Protein AF-A0A352A6F8-F1 (afdb_monomer_lite)

Foldseek 3Di:
DKDWDWDWDPQALFKTKIWIWIDDPNDTDDDIDIDIATLEPVSLVVCVPPPPVSNCVNCVRNPDHRPDDDPDPD

Sequence (74 aa):
MIEEKLTIEMLTENGVSILKQNFQDNKQLGENHRVGYENNVDGREKIKNLPQSTQNAILAIWGATPTVTENTVI

Radius of gyration: 14.07 Å; chains: 1; bounding box: 44×19×34 Å

Secondary structure (DSSP, 8-state):
--EEEEEEES--SSEEEEEEEEEETTEEEEEEEEEEEESSHHHHHHGGGS-HHHHHHHHHHH-SS--S------

pLDDT: mean 93.87, std 8.2, range [56.62, 98.12]

Structure (mmCIF, N/CA/C/O backbone):
data_AF-A0A352A6F8-F1
#
_entry.id   AF-A0A352A6F8-F1
#
loop_
_atom_site.group_PDB
_atom_site.id
_atom_site.type_symbol
_atom_site.label_atom_id
_atom_site.label_alt_id
_atom_site.label_comp_id
_atom_site.label_asym_id
_atom_site.label_entity_id
_atom_site.label_seq_id
_atom_site.pdbx_PDB_ins_code
_atom_site.Cartn_x
_atom_site.Cartn_y
_atom_site.Cartn_z
_atom_site.occupancy
_atom_site.B_iso_or_equiv
_atom_site.auth_seq_id
_atom_site.auth_comp_id
_atom_site.auth_asym_id
_atom_site.auth_atom_id
_atom_site.pdbx_PDB_model_num
ATOM 1 N N . MET A 1 1 ? -18.935 -1.024 16.390 1.00 84.06 1 MET A N 1
ATOM 2 C CA . MET A 1 1 ? -18.211 -1.597 15.233 1.00 84.06 1 MET A CA 1
ATOM 3 C C . MET A 1 1 ? -16.927 -0.805 15.079 1.00 84.06 1 MET A C 1
ATOM 5 O O . MET A 1 1 ? -16.982 0.397 15.309 1.00 84.06 1 MET A O 1
ATOM 9 N N . ILE A 1 2 ? -15.796 -1.450 14.786 1.00 91.81 2 ILE A N 1
ATOM 10 C CA . ILE A 1 2 ? -14.558 -0.728 14.458 1.00 91.81 2 ILE A CA 1
ATOM 11 C C . ILE A 1 2 ? -14.476 -0.641 12.937 1.00 91.81 2 ILE A C 1
ATOM 13 O O . ILE A 1 2 ? -14.603 -1.659 12.260 1.00 91.81 2 ILE A O 1
ATOM 17 N N . GLU A 1 3 ? -14.300 0.568 12.421 1.00 93.81 3 GLU A N 1
ATOM 18 C CA . GLU A 1 3 ? -14.157 0.850 10.995 1.00 93.81 3 GLU A CA 1
ATOM 19 C C . GLU A 1 3 ? -12.699 1.193 10.690 1.00 93.81 3 GLU A C 1
ATOM 21 O O . GLU A 1 3 ? -12.146 2.132 11.265 1.00 93.81 3 GLU A O 1
ATOM 26 N N . GLU A 1 4 ? -12.069 0.444 9.784 1.00 93.75 4 GLU A N 1
ATOM 27 C CA . GLU A 1 4 ? -10.736 0.777 9.280 1.00 93.75 4 GLU A CA 1
ATOM 28 C C . GLU A 1 4 ? -10.859 1.686 8.052 1.00 93.75 4 GLU A C 1
ATOM 30 O O . GLU A 1 4 ? -11.577 1.386 7.095 1.00 93.75 4 GLU A O 1
ATOM 35 N N . LYS A 1 5 ? -10.121 2.795 8.065 1.00 94.00 5 LYS A N 1
ATOM 36 C CA . LYS A 1 5 ? -9.967 3.703 6.933 1.00 94.00 5 LYS A CA 1
ATOM 37 C C . LYS A 1 5 ? -8.520 3.686 6.458 1.00 94.00 5 LYS A C 1
ATOM 39 O O . LYS A 1 5 ? -7.600 3.979 7.223 1.00 94.00 5 LYS A O 1
ATOM 44 N N . LEU A 1 6 ? -8.342 3.407 5.170 1.00 95.94 6 LEU A N 1
ATOM 45 C CA . LEU A 1 6 ? -7.061 3.504 4.479 1.00 95.94 6 LEU A CA 1
ATOM 46 C C . LEU A 1 6 ? -7.053 4.740 3.583 1.00 95.94 6 LEU A C 1
ATOM 48 O O . LEU A 1 6 ? -7.960 4.932 2.773 1.00 95.94 6 LEU A O 1
ATOM 52 N N . THR A 1 7 ? -6.017 5.562 3.711 1.00 96.62 7 THR A N 1
ATOM 53 C CA . THR A 1 7 ? -5.789 6.726 2.850 1.00 96.62 7 THR A CA 1
ATOM 54 C C . THR A 1 7 ? -4.480 6.537 2.102 1.00 96.62 7 THR A C 1
ATOM 56 O O . THR A 1 7 ? -3.443 6.289 2.716 1.00 96.62 7 THR A O 1
ATOM 59 N N . ILE A 1 8 ? -4.540 6.636 0.775 1.00 97.12 8 ILE A N 1
ATOM 60 C CA . ILE A 1 8 ? -3.363 6.603 -0.089 1.00 97.12 8 ILE A CA 1
ATOM 61 C C . ILE A 1 8 ? -2.733 7.998 -0.086 1.00 97.12 8 ILE A C 1
ATOM 63 O O . ILE A 1 8 ? -3.367 8.970 -0.489 1.00 97.12 8 ILE A O 1
ATOM 67 N N . GLU A 1 9 ? -1.485 8.087 0.355 1.00 97.00 9 GLU A N 1
ATOM 68 C CA . GLU A 1 9 ? -0.669 9.296 0.392 1.00 97.00 9 GLU A CA 1
ATOM 69 C C . GLU A 1 9 ? 0.586 9.097 -0.472 1.00 97.00 9 GLU A C 1
ATOM 71 O O . GLU A 1 9 ? 1.125 7.996 -0.569 1.00 97.00 9 GLU A O 1
ATOM 76 N N . MET A 1 10 ? 1.084 10.176 -1.084 1.00 95.06 10 MET A N 1
ATOM 77 C CA . MET A 1 10 ? 2.377 10.178 -1.793 1.00 95.06 10 MET A CA 1
ATOM 78 C C . MET A 1 10 ? 2.534 9.033 -2.818 1.00 95.06 10 MET A C 1
ATOM 80 O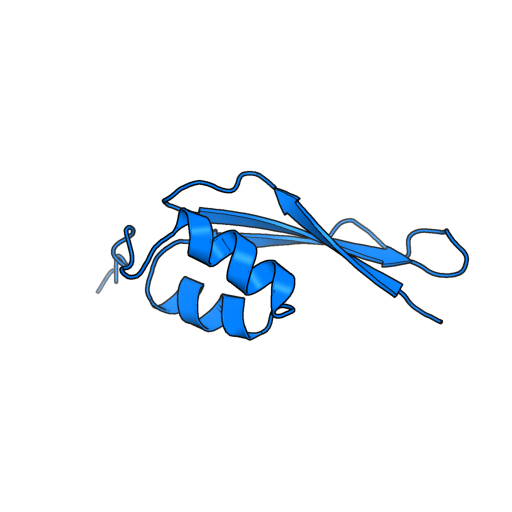 O . MET A 1 10 ? 3.605 8.441 -2.934 1.00 95.06 10 MET A O 1
ATOM 84 N N . LEU A 1 11 ? 1.462 8.699 -3.547 1.00 97.31 11 LEU A N 1
ATOM 85 C CA . LEU A 1 11 ? 1.502 7.679 -4.594 1.00 97.31 11 LEU A CA 1
ATOM 86 C C . LEU A 1 11 ? 2.285 8.203 -5.802 1.00 97.31 11 LEU A C 1
ATOM 88 O O . LEU A 1 11 ? 1.862 9.141 -6.474 1.00 97.31 11 LEU A O 1
ATOM 92 N N . THR A 1 12 ? 3.422 7.572 -6.064 1.00 97.31 12 THR A N 1
ATOM 93 C CA . THR A 1 12 ? 4.302 7.825 -7.209 1.00 97.31 12 THR A CA 1
ATOM 94 C C . THR A 1 12 ? 4.574 6.512 -7.938 1.00 97.31 12 THR A C 1
ATOM 96 O O . THR A 1 12 ? 4.208 5.439 -7.457 1.00 97.31 12 THR A O 1
ATOM 99 N N . GLU A 1 13 ? 5.271 6.574 -9.070 1.00 96.88 13 GLU A N 1
ATOM 100 C CA . GLU A 1 13 ? 5.718 5.375 -9.787 1.00 96.88 13 GLU A CA 1
ATOM 101 C C . GLU A 1 13 ? 6.671 4.505 -8.956 1.00 96.88 13 GLU A C 1
ATOM 103 O O . GLU A 1 13 ? 6.735 3.308 -9.189 1.00 96.88 13 G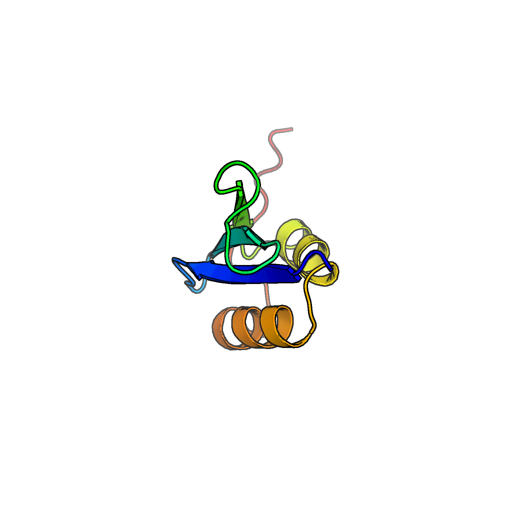LU A O 1
ATOM 108 N N . ASN A 1 14 ? 7.377 5.063 -7.967 1.00 97.00 14 ASN A N 1
ATOM 109 C CA . ASN A 1 14 ? 8.406 4.342 -7.209 1.00 97.00 14 ASN A CA 1
ATOM 110 C C . ASN A 1 14 ? 7.946 3.872 -5.830 1.00 97.00 14 ASN A C 1
ATOM 112 O O . ASN A 1 14 ? 8.602 3.033 -5.215 1.00 97.00 14 ASN A O 1
ATOM 116 N N . GLY A 1 15 ? 6.834 4.395 -5.323 1.00 97.19 15 GLY A N 1
ATOM 117 C CA . GLY A 1 15 ? 6.387 4.072 -3.978 1.00 97.19 15 GLY A CA 1
ATOM 118 C C . GLY A 1 15 ? 5.069 4.726 -3.599 1.00 97.19 15 GLY A C 1
ATOM 119 O O . GLY A 1 15 ? 4.523 5.552 -4.333 1.00 97.19 15 GLY A O 1
ATOM 120 N N . VAL A 1 16 ? 4.557 4.331 -2.441 1.00 98.12 16 VAL A N 1
ATOM 121 C CA . VAL A 1 16 ? 3.309 4.826 -1.859 1.00 98.12 16 VAL A CA 1
ATOM 122 C C . VAL A 1 16 ? 3.395 4.816 -0.336 1.00 98.12 16 VAL A C 1
ATOM 124 O O . VAL A 1 16 ? 4.007 3.925 0.250 1.00 98.12 16 VAL A O 1
ATOM 127 N N . SER A 1 17 ? 2.747 5.781 0.312 1.00 97.94 17 SER A N 1
ATOM 128 C CA . SER A 1 17 ? 2.513 5.798 1.757 1.00 97.94 17 SER A CA 1
ATOM 129 C C . SER A 1 17 ? 1.035 5.532 2.032 1.00 97.94 17 SER A C 1
ATOM 131 O O . SER A 1 17 ? 0.166 6.176 1.457 1.00 97.94 17 SER A O 1
ATOM 133 N N . ILE A 1 18 ? 0.716 4.587 2.911 1.00 97.38 18 ILE A N 1
ATOM 134 C CA . ILE A 1 18 ? -0.659 4.293 3.321 1.00 97.38 18 ILE A CA 1
ATOM 135 C C . ILE A 1 18 ? -0.840 4.707 4.771 1.00 97.38 18 ILE A C 1
ATOM 137 O O . ILE A 1 18 ? -0.191 4.163 5.667 1.00 97.38 18 ILE A O 1
ATOM 141 N N . LEU A 1 19 ? -1.762 5.636 5.004 1.00 97.31 19 LEU A N 1
ATOM 142 C CA . LEU A 1 19 ? -2.236 5.978 6.336 1.00 97.31 19 LEU A CA 1
ATOM 143 C C . LEU A 1 19 ? -3.398 5.057 6.718 1.00 97.31 19 LEU A C 1
ATOM 145 O O . LEU A 1 19 ? -4.422 5.023 6.034 1.00 97.31 19 LEU A O 1
ATOM 149 N N . LYS A 1 20 ? -3.241 4.345 7.833 1.00 96.00 20 LYS A N 1
ATOM 150 C CA . LYS A 1 20 ? -4.267 3.517 8.467 1.00 96.00 20 LYS A CA 1
ATOM 151 C C . LYS A 1 20 ? -4.807 4.215 9.708 1.00 96.00 20 LYS A C 1
ATOM 153 O O . LYS A 1 20 ? -4.038 4.667 10.562 1.00 96.00 20 LYS A O 1
ATOM 158 N N . GLN A 1 21 ? -6.128 4.279 9.805 1.00 96.69 21 GLN A N 1
ATOM 159 C CA . GLN A 1 21 ? -6.848 4.839 10.943 1.00 96.69 21 GLN A CA 1
ATOM 160 C C . GLN A 1 21 ? -8.015 3.924 11.300 1.00 96.69 21 GLN A C 1
ATOM 162 O O . GLN A 1 21 ? -8.725 3.456 10.414 1.00 96.69 21 GLN A O 1
ATOM 167 N N . ASN A 1 22 ? -8.236 3.708 12.593 1.00 96.06 22 ASN A N 1
ATOM 168 C CA . ASN A 1 22 ? -9.386 2.964 13.093 1.00 96.06 22 ASN A CA 1
ATOM 169 C C . ASN A 1 22 ? -10.370 3.931 13.740 1.00 96.06 22 ASN A C 1
ATOM 171 O O . ASN A 1 22 ? -9.954 4.842 14.454 1.00 96.06 22 ASN A O 1
ATOM 175 N N . PHE A 1 23 ? -11.661 3.727 13.517 1.00 96.06 23 PHE A N 1
ATOM 176 C CA . PHE A 1 23 ? -12.725 4.552 14.072 1.00 96.06 23 PHE A CA 1
ATOM 177 C C . PHE A 1 23 ? -13.740 3.704 14.833 1.00 96.06 23 PHE A C 1
ATOM 179 O O . PHE A 1 23 ? -14.049 2.581 14.444 1.00 96.06 23 PHE A O 1
ATOM 186 N N . GLN A 1 24 ? -14.285 4.266 15.907 1.00 96.75 24 GLN A N 1
ATOM 187 C CA . GLN A 1 24 ? -15.455 3.753 16.612 1.00 96.75 24 GLN A CA 1
ATOM 188 C C . GLN A 1 24 ? -16.377 4.929 16.924 1.00 96.75 24 GLN A C 1
ATOM 190 O O . GLN A 1 24 ? -15.949 5.909 17.532 1.00 96.75 24 GLN A O 1
ATOM 195 N N . ASP A 1 25 ? -17.630 4.854 16.472 1.00 93.69 25 ASP A N 1
ATOM 196 C CA . ASP A 1 25 ? -18.649 5.895 16.672 1.00 93.69 25 ASP A CA 1
ATOM 197 C C . ASP A 1 25 ? -18.154 7.302 16.269 1.00 93.69 25 ASP A C 1
ATOM 199 O O . ASP A 1 25 ? -18.298 8.280 17.004 1.00 93.69 25 ASP A O 1
ATOM 203 N N . ASN A 1 26 ? -17.523 7.391 15.090 1.00 89.81 26 ASN A N 1
ATOM 204 C CA . ASN A 1 26 ? -16.895 8.595 14.522 1.00 89.81 26 ASN A CA 1
ATOM 205 C C . ASN A 1 26 ? -15.704 9.175 15.312 1.00 89.81 26 ASN A C 1
ATOM 207 O O . ASN A 1 26 ? -15.226 10.262 14.989 1.00 89.81 26 ASN A O 1
ATOM 211 N N . L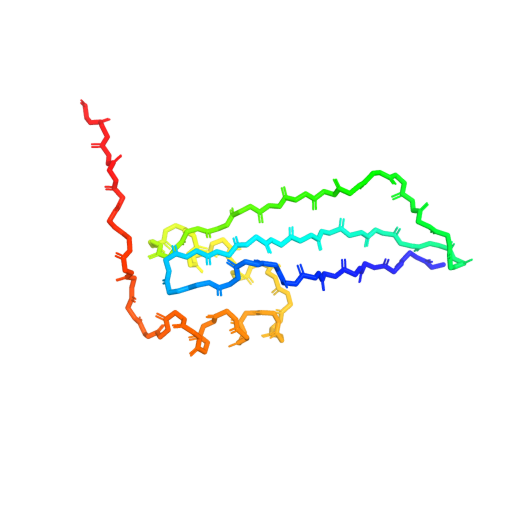YS A 1 27 ? -15.183 8.467 16.320 1.00 95.00 27 LYS A N 1
ATOM 212 C CA . LYS A 1 27 ? -13.954 8.842 17.031 1.00 95.00 27 LYS A CA 1
ATOM 213 C C . LYS A 1 27 ? -12.799 7.969 16.576 1.00 95.00 27 LYS A C 1
ATOM 215 O O . LYS A 1 27 ? -12.939 6.751 16.496 1.00 95.00 27 LYS A O 1
ATOM 220 N N . GLN A 1 28 ? -11.657 8.591 16.299 1.00 94.94 28 GLN A N 1
ATOM 221 C CA . GLN A 1 28 ? -10.445 7.847 15.990 1.00 94.94 28 GLN A CA 1
ATOM 222 C C . GLN A 1 28 ? -9.963 7.092 17.233 1.00 94.94 28 GLN A C 1
ATOM 224 O O . GLN A 1 28 ? -9.900 7.644 18.332 1.00 94.94 28 GLN A O 1
ATOM 229 N N . LEU A 1 29 ? -9.614 5.828 17.032 1.0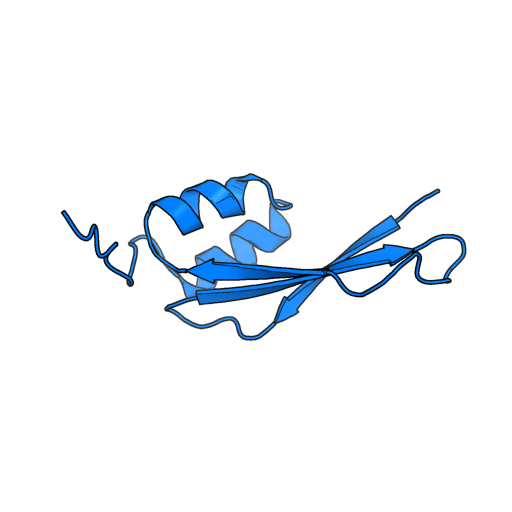0 95.88 29 LEU A N 1
ATOM 230 C CA . LEU A 1 29 ? -8.979 4.972 18.015 1.00 95.88 29 LEU A CA 1
ATOM 231 C C . LEU A 1 29 ? -7.472 4.947 17.766 1.00 95.88 29 LEU A C 1
ATOM 233 O O . LEU A 1 29 ? -7.017 4.560 16.689 1.00 95.88 29 LEU A O 1
ATOM 237 N N . GLY A 1 30 ? -6.708 5.319 18.791 1.00 95.06 30 GLY A N 1
ATOM 238 C CA . GLY A 1 30 ? -5.250 5.325 18.734 1.00 95.06 30 GLY A CA 1
ATOM 239 C C . GLY A 1 30 ? -4.677 6.373 17.779 1.00 95.06 30 GLY A C 1
ATOM 240 O O . GLY A 1 30 ? -5.339 7.336 17.392 1.00 95.06 30 GLY A O 1
ATOM 241 N N . GLU A 1 31 ? -3.411 6.182 17.426 1.00 95.12 31 GLU A N 1
ATOM 242 C CA . GLU A 1 31 ? -2.661 7.106 16.580 1.00 95.12 31 GLU A CA 1
ATOM 243 C C . GLU A 1 31 ? -2.688 6.703 15.102 1.00 95.12 31 GLU A C 1
ATOM 245 O O . GLU A 1 31 ? -3.057 5.590 14.724 1.00 95.12 31 GLU A O 1
ATOM 250 N N . ASN A 1 32 ? -2.275 7.638 14.252 1.00 96.19 32 ASN A N 1
ATOM 251 C CA . ASN A 1 32 ? -2.091 7.402 12.828 1.00 96.19 32 ASN A CA 1
ATOM 252 C C . ASN A 1 32 ? -0.967 6.389 12.595 1.00 96.19 32 ASN A C 1
ATOM 254 O O . ASN A 1 32 ? 0.181 6.647 12.955 1.00 96.19 32 ASN A O 1
ATOM 258 N N . HIS A 1 33 ? -1.268 5.285 11.912 1.00 95.94 33 HIS A N 1
ATOM 259 C CA . HIS A 1 33 ? -0.255 4.313 11.520 1.00 95.94 33 HIS A CA 1
ATOM 260 C C . HIS A 1 33 ? 0.058 4.454 10.032 1.00 95.94 33 HIS A C 1
ATOM 262 O O . HIS A 1 33 ? -0.823 4.278 9.194 1.00 95.94 33 HIS A O 1
ATOM 268 N N . ARG A 1 34 ? 1.308 4.782 9.693 1.00 96.75 34 ARG A N 1
ATOM 269 C CA . ARG A 1 34 ? 1.749 4.923 8.300 1.00 96.75 34 ARG A CA 1
ATOM 270 C C . ARG A 1 34 ? 2.646 3.771 7.893 1.00 96.75 34 ARG A C 1
ATOM 272 O O . ARG A 1 34 ? 3.582 3.436 8.613 1.00 96.75 34 ARG A O 1
ATOM 279 N N . VAL A 1 35 ? 2.370 3.212 6.721 1.00 95.81 35 VAL A N 1
ATOM 280 C CA . VAL A 1 35 ? 3.174 2.150 6.115 1.00 95.81 35 VAL A CA 1
ATOM 281 C C . VAL A 1 35 ? 3.565 2.572 4.709 1.00 95.81 35 VAL A C 1
ATOM 283 O O . VAL A 1 35 ? 2.698 2.877 3.894 1.00 95.81 35 VAL A O 1
ATOM 286 N N . GLY A 1 36 ? 4.866 2.593 4.437 1.00 96.81 36 GLY A N 1
ATOM 287 C CA . GLY A 1 36 ? 5.403 2.809 3.098 1.00 96.81 36 GLY A CA 1
ATOM 288 C C . GLY A 1 36 ? 5.575 1.489 2.353 1.00 96.81 36 GLY A C 1
ATOM 289 O O . GLY A 1 36 ? 5.983 0.490 2.947 1.00 96.81 36 GLY A O 1
ATOM 290 N N . TYR A 1 37 ? 5.296 1.501 1.055 1.00 97.12 37 TYR A N 1
ATOM 291 C CA . TYR A 1 37 ? 5.628 0.417 0.139 1.00 97.12 37 TYR A CA 1
ATOM 292 C C . TYR A 1 37 ? 6.402 0.984 -1.045 1.00 97.12 37 TYR A C 1
ATOM 294 O O . TYR A 1 37 ? 6.061 2.045 -1.569 1.00 97.12 37 TYR A O 1
ATOM 302 N N . GLU A 1 38 ? 7.423 0.260 -1.478 1.00 97.56 38 GLU A N 1
ATOM 303 C CA . GLU A 1 38 ? 8.205 0.586 -2.667 1.00 97.56 38 GLU A CA 1
ATOM 304 C C . GLU A 1 38 ? 7.724 -0.248 -3.851 1.00 97.56 38 GLU A C 1
ATOM 306 O O . GLU A 1 38 ? 7.258 -1.377 -3.685 1.00 97.56 38 GLU A O 1
ATOM 311 N N . ASN A 1 39 ? 7.858 0.292 -5.060 1.00 97.56 39 ASN A N 1
ATOM 312 C CA . ASN A 1 39 ? 7.546 -0.417 -6.295 1.00 97.56 39 ASN A CA 1
ATOM 313 C C . ASN A 1 39 ? 8.675 -1.397 -6.679 1.00 97.56 39 ASN A C 1
ATOM 315 O O . ASN A 1 39 ? 9.223 -1.344 -7.782 1.00 97.56 39 ASN A O 1
ATOM 319 N N . ASN A 1 40 ? 9.033 -2.276 -5.746 1.00 97.06 40 ASN A N 1
ATOM 320 C CA . ASN A 1 40 ? 9.914 -3.428 -5.927 1.00 97.06 40 ASN A CA 1
ATOM 321 C C . ASN A 1 40 ? 9.094 -4.735 -5.839 1.00 97.06 40 ASN A C 1
ATOM 323 O O . ASN A 1 40 ? 7.860 -4.698 -5.773 1.00 97.06 40 ASN A O 1
ATOM 327 N N . VAL A 1 41 ? 9.745 -5.900 -5.907 1.00 96.25 41 VAL A N 1
ATOM 328 C CA . VAL A 1 41 ? 9.037 -7.192 -5.918 1.00 96.25 41 VAL A CA 1
ATOM 329 C C . VAL A 1 41 ? 8.359 -7.439 -4.569 1.00 96.25 41 VAL A C 1
ATOM 331 O O . VAL A 1 41 ? 7.154 -7.689 -4.528 1.00 96.25 41 VAL A O 1
ATOM 334 N N . ASP A 1 42 ? 9.089 -7.291 -3.467 1.00 95.69 42 ASP A N 1
ATOM 335 C CA . ASP A 1 42 ? 8.571 -7.486 -2.110 1.00 95.69 42 ASP A CA 1
ATOM 336 C C . ASP A 1 42 ? 7.432 -6.512 -1.757 1.00 95.69 42 ASP A C 1
ATOM 338 O O . ASP A 1 42 ? 6.391 -6.906 -1.228 1.00 95.69 42 ASP A O 1
ATOM 342 N N . GLY A 1 43 ? 7.565 -5.235 -2.109 1.00 96.19 43 GLY A N 1
ATOM 343 C CA . GLY A 1 43 ? 6.538 -4.219 -1.903 1.00 96.19 43 GLY A CA 1
ATOM 344 C C . GLY A 1 43 ? 5.252 -4.538 -2.662 1.00 96.19 43 GLY A C 1
ATOM 345 O O . GLY A 1 43 ? 4.162 -4.440 -2.090 1.00 96.19 43 GLY A O 1
ATOM 346 N N . ARG A 1 44 ? 5.361 -5.015 -3.910 1.00 96.81 44 ARG A N 1
ATOM 347 C CA . ARG A 1 44 ? 4.217 -5.503 -4.698 1.00 96.81 44 ARG A CA 1
ATOM 348 C C . ARG A 1 44 ? 3.549 -6.734 -4.091 1.00 96.81 44 ARG A C 1
ATOM 350 O O . ARG A 1 44 ? 2.328 -6.848 -4.166 1.00 96.81 44 ARG A O 1
ATOM 357 N N . GLU A 1 45 ? 4.305 -7.635 -3.471 1.00 97.12 45 GLU A N 1
ATOM 358 C CA . GLU A 1 45 ? 3.727 -8.764 -2.734 1.00 97.12 45 GLU A CA 1
ATOM 359 C C . GLU A 1 45 ? 3.015 -8.292 -1.459 1.00 97.12 45 GLU A C 1
ATOM 361 O O . GLU A 1 45 ? 1.883 -8.696 -1.187 1.00 97.12 45 GLU A O 1
ATOM 366 N N . LYS A 1 46 ? 3.618 -7.366 -0.707 1.00 96.50 46 LYS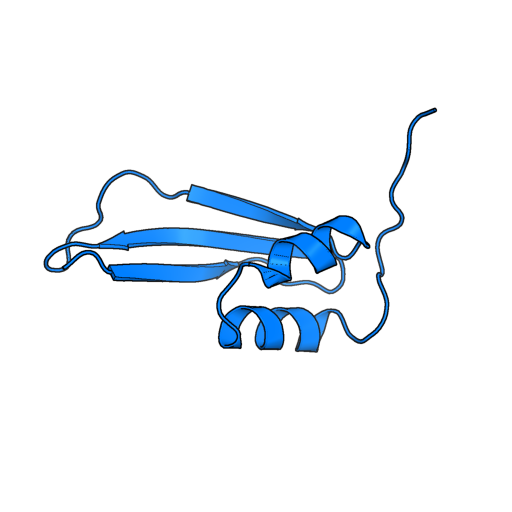 A N 1
ATOM 367 C CA . LYS A 1 46 ? 3.048 -6.840 0.540 1.00 96.50 46 LYS A CA 1
ATOM 368 C C . LYS A 1 46 ? 1.720 -6.107 0.337 1.00 96.50 46 LYS A C 1
ATOM 370 O O . LYS A 1 46 ? 0.827 -6.258 1.178 1.00 96.50 46 LYS A O 1
ATOM 375 N N . ILE A 1 47 ? 1.554 -5.351 -0.756 1.00 96.69 47 ILE A N 1
ATOM 376 C CA . ILE A 1 47 ? 0.293 -4.638 -1.030 1.00 96.69 47 ILE A CA 1
ATOM 377 C C . ILE A 1 47 ? -0.879 -5.579 -1.337 1.00 96.69 47 ILE A C 1
ATOM 379 O O . ILE A 1 47 ? -2.022 -5.152 -1.198 1.00 96.69 47 ILE A O 1
ATOM 383 N N . LYS A 1 48 ? -0.648 -6.860 -1.671 1.00 96.44 48 LYS A N 1
ATOM 384 C CA . LYS A 1 48 ? -1.730 -7.846 -1.887 1.00 96.44 48 LYS A CA 1
ATOM 385 C C . LYS A 1 48 ? -2.586 -8.089 -0.642 1.00 96.44 48 LYS A C 1
ATOM 387 O O . LYS A 1 48 ? -3.715 -8.554 -0.758 1.00 96.44 48 LYS A O 1
ATOM 392 N N . ASN A 1 49 ? -2.071 -7.744 0.539 1.00 95.12 49 ASN A N 1
ATOM 393 C CA . ASN A 1 49 ? -2.812 -7.809 1.800 1.00 95.12 49 ASN A CA 1
ATOM 394 C C . ASN A 1 49 ? -3.752 -6.608 2.016 1.00 95.12 49 ASN A C 1
ATOM 396 O O . ASN A 1 49 ? -4.482 -6.574 3.004 1.00 95.12 49 ASN A O 1
ATOM 400 N N . LEU A 1 50 ? -3.713 -5.597 1.143 1.00 95.38 50 LEU A N 1
ATOM 401 C CA . LEU A 1 50 ? -4.598 -4.434 1.210 1.00 95.38 50 LEU A CA 1
ATOM 402 C C . LEU A 1 50 ? -5.941 -4.735 0.524 1.00 95.38 50 LEU A C 1
ATOM 404 O O . LEU A 1 50 ? -6.034 -5.672 -0.266 1.00 95.38 50 LEU A O 1
ATOM 408 N N . PRO A 1 51 ? -6.996 -3.939 0.751 1.00 95.81 51 PRO A N 1
ATOM 409 C CA . PRO A 1 51 ? -8.242 -4.063 0.003 1.00 95.81 51 PRO A CA 1
ATOM 410 C C . PRO A 1 51 ? -8.022 -3.951 -1.510 1.00 95.81 51 PRO A C 1
ATOM 412 O O . PRO A 1 51 ? -7.192 -3.166 -1.972 1.00 95.81 51 PRO A O 1
ATOM 415 N N . GLN A 1 52 ? -8.810 -4.691 -2.297 1.00 96.50 52 GLN A N 1
ATOM 416 C CA . GLN A 1 52 ? -8.665 -4.738 -3.758 1.00 96.50 52 GLN A CA 1
ATOM 417 C C . GLN A 1 52 ? -8.731 -3.348 -4.413 1.00 96.50 52 GLN A C 1
ATOM 419 O O . GLN A 1 52 ? -8.007 -3.074 -5.365 1.00 96.50 52 GLN A O 1
ATOM 424 N N . SER A 1 53 ? -9.572 -2.448 -3.896 1.00 95.50 53 SER A N 1
ATOM 425 C CA . SER A 1 53 ? -9.661 -1.066 -4.382 1.00 95.50 53 SER A CA 1
ATOM 426 C C . SER A 1 53 ? -8.349 -0.302 -4.189 1.00 95.50 53 SER A C 1
ATOM 428 O O . SER A 1 53 ? -7.902 0.391 -5.102 1.00 95.50 53 SER A O 1
ATOM 430 N N . THR A 1 54 ? -7.699 -0.470 -3.036 1.00 96.12 54 THR A N 1
ATOM 431 C CA . THR A 1 54 ? -6.389 0.115 -2.735 1.00 96.12 54 THR A CA 1
ATOM 432 C C . THR A 1 54 ? -5.305 -0.478 -3.631 1.00 96.12 54 THR A C 1
ATOM 434 O O . THR A 1 54 ? -4.519 0.270 -4.204 1.00 96.12 54 THR A O 1
ATOM 437 N N . GLN A 1 55 ? -5.301 -1.802 -3.815 1.00 97.19 55 GLN A N 1
ATOM 438 C CA . GLN A 1 55 ? -4.373 -2.476 -4.728 1.00 97.19 55 GLN A CA 1
ATOM 439 C C . GLN A 1 55 ? -4.490 -1.932 -6.154 1.00 97.19 55 GLN A C 1
ATOM 441 O O . GLN A 1 55 ? -3.491 -1.539 -6.750 1.00 97.19 55 GLN A O 1
ATOM 446 N N . ASN A 1 56 ? -5.714 -1.859 -6.681 1.00 97.12 56 ASN A N 1
ATOM 447 C CA . ASN A 1 56 ? -5.975 -1.390 -8.040 1.00 97.12 56 ASN A CA 1
ATOM 448 C C . ASN A 1 56 ? -5.520 0.061 -8.234 1.00 97.12 56 ASN A C 1
ATOM 450 O O . ASN A 1 56 ? -4.934 0.377 -9.264 1.00 97.12 56 ASN A O 1
ATOM 454 N N . ALA A 1 57 ? -5.747 0.931 -7.244 1.00 96.75 57 ALA A N 1
ATOM 455 C CA . ALA A 1 57 ? -5.295 2.319 -7.295 1.00 96.75 57 ALA A CA 1
ATOM 456 C C . ALA A 1 57 ? -3.761 2.431 -7.345 1.00 96.75 57 ALA A C 1
ATOM 458 O O . ALA A 1 57 ? -3.233 3.203 -8.142 1.00 96.75 57 ALA A O 1
ATOM 459 N N . ILE A 1 58 ? -3.046 1.639 -6.538 1.00 97.69 58 ILE A N 1
ATOM 460 C CA . ILE A 1 58 ? -1.575 1.615 -6.539 1.00 97.69 58 ILE A CA 1
ATOM 461 C C . ILE A 1 58 ? -1.052 1.072 -7.876 1.00 97.69 58 ILE A C 1
ATOM 463 O O . ILE A 1 58 ? -0.226 1.706 -8.530 1.00 97.69 58 ILE A O 1
ATOM 467 N N . LEU A 1 59 ? -1.570 -0.078 -8.319 1.00 97.00 59 LEU A N 1
ATOM 468 C CA . LEU A 1 59 ? -1.125 -0.752 -9.542 1.00 97.00 59 LEU A CA 1
ATOM 469 C C . LEU A 1 59 ? -1.455 0.033 -10.817 1.00 97.00 59 LEU A C 1
ATOM 471 O O . LEU A 1 59 ? -0.737 -0.104 -11.805 1.00 97.00 59 LEU A O 1
ATOM 475 N N . ALA A 1 60 ? -2.483 0.886 -10.799 1.00 97.62 60 ALA A N 1
ATOM 476 C CA . ALA A 1 60 ? -2.775 1.794 -11.905 1.00 97.62 60 ALA A CA 1
ATOM 477 C C . ALA A 1 60 ? -1.634 2.794 -12.166 1.00 97.62 60 ALA A C 1
ATOM 479 O O . ALA A 1 60 ? -1.421 3.175 -13.313 1.00 97.62 60 ALA A O 1
ATOM 480 N N . ILE A 1 61 ? -0.891 3.188 -11.125 1.00 97.75 61 ILE A N 1
ATOM 481 C CA . ILE A 1 61 ? 0.276 4.076 -11.243 1.00 97.75 61 ILE A CA 1
ATOM 482 C C . ILE A 1 61 ? 1.565 3.272 -11.428 1.00 97.75 61 ILE A C 1
ATOM 484 O O . ILE A 1 61 ? 2.409 3.634 -12.237 1.00 97.75 61 ILE A O 1
ATOM 488 N N . TRP A 1 62 ? 1.719 2.162 -10.707 1.00 97.69 62 TRP A N 1
ATOM 489 C CA . TRP A 1 62 ? 2.934 1.344 -10.760 1.00 97.69 62 TRP A CA 1
ATOM 490 C C . TRP A 1 62 ? 3.073 0.510 -12.039 1.00 97.69 62 TRP A C 1
ATOM 492 O O . T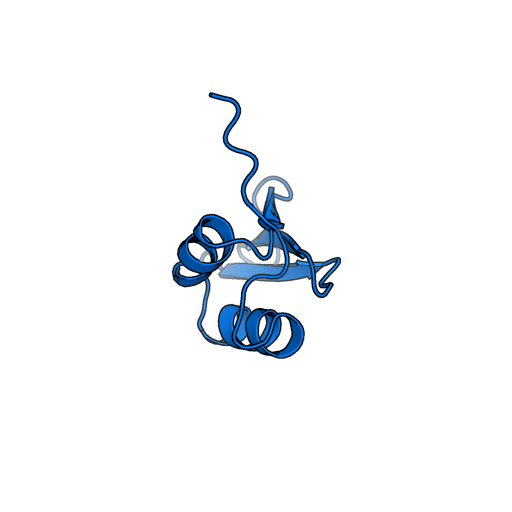RP A 1 62 ? 4.164 0.025 -12.340 1.00 97.69 62 TRP A O 1
ATOM 502 N N . GLY A 1 63 ? 1.984 0.272 -12.771 1.00 96.56 63 GLY A N 1
ATOM 503 C CA . GLY A 1 63 ? 1.991 -0.546 -13.980 1.00 96.56 63 GLY A CA 1
ATOM 504 C C . GLY A 1 63 ? 2.357 -2.014 -13.726 1.00 96.56 63 GLY A C 1
ATOM 505 O O . GLY A 1 63 ? 2.307 -2.518 -12.600 1.00 96.56 63 GLY A O 1
ATOM 506 N N . ALA A 1 64 ? 2.723 -2.726 -14.793 1.00 95.25 64 ALA A N 1
ATOM 507 C CA . ALA A 1 64 ? 2.931 -4.177 -14.759 1.00 95.25 64 ALA A CA 1
ATOM 508 C C . ALA A 1 64 ? 4.277 -4.615 -14.151 1.00 95.25 64 ALA A C 1
ATOM 510 O O . ALA A 1 64 ? 4.379 -5.740 -13.664 1.00 95.25 64 ALA A O 1
ATOM 511 N N . THR A 1 65 ? 5.300 -3.756 -14.171 1.00 95.56 65 THR A N 1
ATOM 512 C CA . THR A 1 65 ? 6.680 -4.117 -13.805 1.00 95.56 65 THR A CA 1
ATOM 513 C C . THR A 1 65 ? 7.220 -3.247 -12.668 1.00 95.56 65 THR A C 1
ATOM 515 O O . THR A 1 65 ? 6.956 -2.043 -12.669 1.00 95.56 65 THR A O 1
ATOM 518 N N . PRO A 1 66 ? 7.995 -3.807 -11.718 1.00 95.81 66 PRO A N 1
ATOM 519 C CA . PRO A 1 66 ? 8.677 -3.024 -10.687 1.00 95.81 66 PRO A CA 1
ATOM 520 C C . PRO A 1 66 ? 9.571 -1.929 -11.282 1.00 95.81 66 PRO A C 1
ATOM 522 O O . PRO A 1 66 ? 10.187 -2.143 -12.327 1.00 95.81 66 PRO A O 1
ATOM 525 N N . THR A 1 67 ? 9.661 -0.780 -10.611 1.00 96.06 67 THR A N 1
ATOM 526 C CA . THR A 1 67 ? 10.562 0.326 -10.992 1.00 96.06 67 THR A CA 1
ATOM 527 C C . THR A 1 67 ? 11.735 0.495 -10.029 1.00 96.06 67 THR A C 1
ATOM 529 O O . THR A 1 67 ? 12.715 1.154 -10.370 1.00 96.06 67 THR A O 1
ATOM 532 N N . VAL A 1 68 ? 11.660 -0.114 -8.843 1.00 94.56 68 VAL A N 1
ATOM 533 C CA . VAL A 1 68 ? 12.710 -0.084 -7.825 1.00 94.56 68 VAL A CA 1
ATOM 534 C C . VAL A 1 68 ? 13.385 -1.452 -7.756 1.00 94.56 68 VAL A C 1
ATOM 536 O O . VAL A 1 68 ? 12.726 -2.476 -7.574 1.00 94.56 68 VAL A O 1
ATOM 539 N N . THR A 1 69 ? 14.710 -1.466 -7.893 1.00 90.94 69 THR A N 1
ATOM 540 C CA . THR A 1 69 ? 15.534 -2.665 -7.693 1.00 90.94 69 THR A CA 1
ATOM 541 C C . THR A 1 69 ? 15.810 -2.858 -6.206 1.00 90.94 69 THR A C 1
ATOM 543 O O . THR A 1 69 ? 16.159 -1.911 -5.504 1.00 90.94 69 THR A O 1
ATOM 546 N N . GLU A 1 70 ? 15.694 -4.091 -5.722 1.00 81.25 70 GLU A N 1
ATOM 547 C CA . GLU A 1 70 ? 16.051 -4.434 -4.347 1.00 81.25 70 GLU A CA 1
ATOM 548 C C . GLU A 1 70 ? 17.578 -4.442 -4.211 1.00 81.25 70 GLU A C 1
ATOM 550 O O . GLU A 1 70 ? 18.262 -5.294 -4.780 1.00 81.25 70 GLU A O 1
ATOM 555 N N . ASN A 1 71 ? 18.135 -3.490 -3.462 1.00 71.88 71 ASN A N 1
ATOM 556 C CA . ASN A 1 71 ? 19.546 -3.549 -3.094 1.00 71.88 71 ASN A CA 1
ATOM 557 C C . ASN A 1 71 ? 19.721 -4.588 -1.982 1.00 71.88 71 ASN A C 1
ATOM 559 O O . ASN A 1 71 ? 19.639 -4.271 -0.795 1.00 71.88 71 ASN A O 1
ATOM 563 N N . THR A 1 72 ? 19.983 -5.837 -2.358 1.00 61.34 72 THR A N 1
ATOM 564 C CA . THR A 1 72 ? 20.517 -6.827 -1.423 1.00 61.34 72 THR A CA 1
ATOM 565 C C . THR A 1 72 ? 21.976 -6.469 -1.144 1.00 61.34 72 THR A C 1
ATOM 567 O O . THR A 1 72 ? 22.850 -6.721 -1.970 1.00 61.34 72 THR A O 1
ATOM 570 N N . VAL A 1 73 ? 22.253 -5.844 0.002 1.00 57.81 73 VAL A N 1
ATOM 571 C CA . VAL A 1 73 ? 23.629 -5.776 0.510 1.00 57.81 73 VAL A CA 1
ATOM 572 C C . VAL A 1 73 ? 23.999 -7.197 0.940 1.00 57.81 73 VAL A C 1
ATOM 574 O O . VAL A 1 73 ? 23.476 -7.694 1.936 1.00 57.81 73 VAL A O 1
ATOM 577 N N . ILE A 1 74 ? 24.810 -7.857 0.111 1.00 56.62 74 ILE A N 1
ATOM 578 C CA . ILE A 1 74 ? 25.471 -9.142 0.387 1.00 56.62 74 ILE A CA 1
ATOM 579 C C . ILE A 1 74 ? 26.644 -8.969 1.347 1.00 56.62 74 ILE A C 1
ATOM 581 O O . ILE A 1 74 ? 27.339 -7.932 1.248 1.00 56.62 74 ILE A O 1
#